Protein AF-A0A965C4M4-F1 (afdb_monomer_lite)

Foldseek 3Di:
DPPPDPVVVVVVVVVCCVVQNVVRVVVVVVVVVVVVVVVVVVVVVVVVVVVVVCVVPVVVVVVVVVVVVVVVVVVVCVVPPVVVVVCVVPVPVVVVVVVVPPVPPPPPDDDD

Sequence (112 aa):
MFDLAWSEIAVIAVVAVVVIGPKDLPEAIRGVAKGVQKLRRMAGDFQQQADELVREAKLDDVRNSIHEMKSTINEIRSFDIKGEIQKAVDADGTLQQTMAEDPLRDTFMPPP

Structure (mmCIF, N/CA/C/O backbone):
data_AF-A0A965C4M4-F1
#
_entry.id   AF-A0A965C4M4-F1
#
loop_
_atom_site.group_PDB
_atom_site.id
_atom_site.type_symbol
_atom_site.label_atom_id
_atom_site.label_alt_id
_atom_site.label_comp_id
_atom_site.label_asym_id
_atom_site.label_entity_id
_atom_site.label_seq_id
_atom_site.pdbx_PDB_ins_code
_atom_site.Cartn_x
_atom_site.Cartn_y
_atom_site.Cartn_z
_atom_site.occupancy
_atom_site.B_iso_or_equiv
_atom_site.auth_seq_id
_atom_site.auth_comp_id
_atom_site.auth_asym_id
_atom_site.auth_atom_id
_atom_site.pdbx_PDB_model_num
ATOM 1 N N . MET A 1 1 ? -19.682 7.613 -13.618 1.00 58.06 1 MET A N 1
ATOM 2 C CA . MET A 1 1 ? -20.049 6.377 -12.898 1.00 58.06 1 MET A CA 1
ATOM 3 C C . MET A 1 1 ? -18.857 5.472 -13.126 1.00 58.06 1 MET A C 1
ATOM 5 O O . MET A 1 1 ? -18.634 5.116 -14.272 1.00 58.06 1 MET A O 1
ATOM 9 N N . PHE A 1 2 ? -17.976 5.327 -12.135 1.00 53.31 2 PHE A N 1
ATOM 10 C CA . PHE A 1 2 ? -16.735 4.562 -12.292 1.00 53.31 2 PHE A CA 1
ATOM 11 C C . PHE A 1 2 ? -17.099 3.080 -12.302 1.00 53.31 2 PHE A C 1
ATOM 13 O O . PHE A 1 2 ? -17.290 2.484 -11.246 1.00 53.31 2 PHE A O 1
ATOM 20 N N . ASP A 1 3 ? -17.280 2.536 -13.499 1.00 62.97 3 ASP A N 1
ATOM 21 C CA . ASP A 1 3 ? -17.502 1.116 -13.739 1.00 62.97 3 ASP A CA 1
ATOM 22 C C . ASP A 1 3 ? -16.140 0.414 -13.672 1.00 62.97 3 ASP A C 1
ATOM 24 O O . ASP A 1 3 ? -15.573 0.039 -14.693 1.00 62.97 3 ASP A O 1
ATOM 28 N N . LEU A 1 4 ? -15.577 0.345 -12.454 1.00 61.56 4 LEU A N 1
ATOM 29 C CA . LEU A 1 4 ? -14.306 -0.313 -12.130 1.00 61.56 4 LEU A CA 1
ATOM 30 C C . LEU A 1 4 ? -14.433 -1.818 -12.384 1.00 61.56 4 LEU A C 1
ATOM 32 O O . LEU A 1 4 ? -14.566 -2.630 -11.471 1.00 61.56 4 LEU A O 1
ATOM 36 N N . ALA A 1 5 ? -14.424 -2.178 -13.657 1.00 81.19 5 ALA A N 1
ATOM 37 C CA . ALA A 1 5 ? -14.421 -3.540 -14.126 1.00 81.19 5 ALA A CA 1
ATOM 38 C C . ALA A 1 5 ? -12.995 -4.096 -14.060 1.00 81.19 5 ALA A C 1
ATOM 40 O O . ALA A 1 5 ? -12.002 -3.380 -14.223 1.00 81.19 5 ALA A O 1
ATOM 41 N N . TRP A 1 6 ? -12.890 -5.415 -13.906 1.00 84.69 6 TRP A N 1
ATOM 42 C CA . TRP A 1 6 ? -11.632 -6.158 -14.014 1.00 84.69 6 TRP A CA 1
ATOM 43 C C . TRP A 1 6 ? -10.817 -5.797 -15.272 1.00 84.69 6 TRP A C 1
ATOM 45 O O . TRP A 1 6 ? -9.587 -5.845 -15.255 1.00 84.69 6 TRP A O 1
ATOM 55 N N . SER A 1 7 ? -11.487 -5.366 -16.346 1.00 86.00 7 SER A N 1
ATOM 56 C CA . SER A 1 7 ? -10.864 -4.864 -17.573 1.00 86.00 7 SER A CA 1
ATOM 57 C C . SER A 1 7 ? -10.086 -3.557 -17.380 1.00 86.00 7 SER A C 1
ATOM 59 O O . SER A 1 7 ? -8.980 -3.441 -17.901 1.00 86.00 7 SER A O 1
ATOM 61 N N . GLU A 1 8 ? -10.599 -2.584 -16.625 1.00 84.69 8 GLU A N 1
ATOM 62 C CA . GLU A 1 8 ? -9.902 -1.313 -16.378 1.00 84.69 8 GLU A CA 1
ATOM 63 C C . GLU A 1 8 ? -8.650 -1.529 -15.521 1.00 84.69 8 GLU A C 1
ATOM 65 O O . GLU A 1 8 ? -7.582 -0.992 -15.825 1.00 84.69 8 GLU A O 1
ATOM 70 N N . ILE A 1 9 ? -8.748 -2.391 -14.501 1.00 89.88 9 ILE A N 1
ATOM 71 C CA . ILE A 1 9 ? -7.597 -2.802 -13.686 1.00 89.88 9 ILE A CA 1
ATOM 72 C C . ILE A 1 9 ? -6.539 -3.483 -14.564 1.00 89.88 9 ILE A C 1
ATOM 74 O O . ILE A 1 9 ? -5.352 -3.173 -14.438 1.00 89.88 9 ILE A O 1
ATOM 78 N N . ALA A 1 10 ? -6.946 -4.357 -15.490 1.00 91.44 10 ALA A N 1
ATOM 79 C CA . ALA A 1 10 ? -6.027 -4.999 -16.427 1.00 91.44 10 ALA A CA 1
ATOM 80 C C . ALA A 1 10 ? -5.323 -3.979 -17.341 1.00 91.44 10 ALA A C 1
ATOM 82 O O . ALA A 1 10 ? -4.110 -4.067 -17.534 1.00 91.44 10 ALA A O 1
ATOM 83 N N . VAL A 1 11 ? -6.042 -2.974 -17.853 1.00 93.69 11 VAL A N 1
ATOM 84 C CA . VAL A 1 11 ? -5.453 -1.903 -18.676 1.00 93.69 11 VAL A CA 1
ATOM 85 C C . VAL A 1 11 ? -4.425 -1.099 -17.876 1.00 93.69 11 VAL A C 1
ATOM 87 O O . VAL A 1 11 ? -3.308 -0.887 -18.350 1.00 93.69 11 VAL A O 1
ATOM 90 N N . ILE A 1 12 ? -4.755 -0.701 -16.644 1.00 92.44 12 ILE A N 1
ATOM 91 C CA . ILE A 1 12 ? -3.830 0.031 -15.766 1.00 92.44 12 ILE A CA 1
ATOM 92 C C . ILE A 1 12 ? -2.594 -0.821 -15.448 1.00 92.44 12 ILE A C 1
ATOM 94 O O . ILE A 1 12 ? -1.475 -0.310 -15.491 1.00 92.44 12 ILE A O 1
ATOM 98 N N . ALA A 1 13 ? -2.767 -2.118 -15.178 1.00 92.25 13 ALA A N 1
ATOM 99 C CA . ALA A 1 13 ? -1.661 -3.036 -14.919 1.00 92.25 13 ALA A CA 1
ATOM 100 C C . ALA A 1 13 ? -0.713 -3.146 -16.124 1.00 92.25 13 ALA A C 1
ATOM 102 O O . ALA A 1 13 ? 0.504 -3.079 -15.953 1.00 92.25 13 ALA A O 1
ATOM 103 N N . VAL A 1 14 ? -1.249 -3.246 -17.345 1.00 95.25 14 VAL A N 1
ATOM 104 C CA . VAL A 1 14 ? -0.440 -3.266 -18.574 1.00 95.25 14 VAL A CA 1
ATOM 105 C C . VAL A 1 14 ? 0.341 -1.963 -18.736 1.00 95.25 14 VAL A C 1
ATOM 107 O O . VAL A 1 14 ? 1.550 -2.001 -18.963 1.00 95.25 14 VAL A O 1
ATOM 110 N N . VAL A 1 15 ? -0.310 -0.808 -18.566 1.00 95.38 15 VAL A N 1
ATOM 111 C CA . VAL A 1 15 ? 0.361 0.501 -18.653 1.00 95.38 15 VAL A CA 1
ATOM 112 C C . VAL A 1 15 ? 1.469 0.618 -17.604 1.00 95.38 15 VAL A C 1
ATOM 114 O O . VAL A 1 15 ? 2.580 1.034 -17.928 1.00 95.38 15 VAL A O 1
ATOM 117 N N . ALA A 1 16 ? 1.210 0.194 -16.366 1.00 93.88 16 ALA A N 1
ATOM 118 C CA . ALA A 1 16 ? 2.202 0.200 -15.296 1.00 93.88 16 ALA A CA 1
ATOM 119 C C . ALA A 1 16 ? 3.420 -0.678 -15.632 1.00 93.88 16 ALA A C 1
ATOM 121 O O . ALA A 1 16 ? 4.552 -0.244 -15.429 1.00 93.88 16 ALA A O 1
ATOM 122 N N . VAL A 1 17 ? 3.209 -1.876 -16.192 1.00 95.06 17 VAL A N 1
ATOM 123 C CA . VAL A 1 17 ? 4.295 -2.763 -16.641 1.00 95.06 17 VAL A CA 1
ATOM 124 C C . VAL A 1 17 ? 5.126 -2.119 -17.749 1.00 95.06 17 VAL A C 1
ATOM 126 O O . VAL A 1 17 ? 6.345 -2.256 -17.734 1.00 95.06 17 VAL A O 1
ATOM 129 N N . VAL A 1 18 ? 4.503 -1.422 -18.701 1.00 95.94 18 VAL A N 1
ATOM 130 C CA . VAL A 1 18 ? 5.225 -0.775 -19.811 1.00 95.94 18 VAL A CA 1
ATOM 131 C C . VAL A 1 18 ? 6.060 0.409 -19.323 1.00 95.94 18 VAL A C 1
ATOM 133 O O . VAL A 1 18 ? 7.196 0.571 -19.756 1.00 95.94 18 VAL A O 1
ATOM 136 N N . VAL A 1 19 ? 5.515 1.226 -18.420 1.00 95.56 19 VAL A N 1
ATOM 137 C CA . VAL A 1 19 ? 6.185 2.437 -17.918 1.00 95.56 19 VAL A CA 1
ATOM 138 C C . VAL A 1 19 ? 7.298 2.105 -16.928 1.00 95.56 19 VAL A C 1
ATOM 140 O O . VAL A 1 19 ? 8.385 2.668 -17.012 1.00 95.56 19 VAL A O 1
ATOM 143 N N . ILE A 1 20 ? 7.021 1.217 -15.972 1.00 93.50 20 ILE A N 1
ATOM 144 C CA . ILE A 1 20 ? 7.952 0.876 -14.889 1.00 93.50 20 ILE A CA 1
ATOM 145 C C . ILE A 1 20 ? 8.892 -0.251 -15.324 1.00 93.50 20 ILE A C 1
ATOM 147 O O . ILE A 1 20 ? 10.036 -0.294 -14.896 1.00 93.50 20 ILE A O 1
ATOM 151 N N . GLY A 1 21 ? 8.429 -1.149 -16.190 1.00 94.88 21 GLY A N 1
ATOM 152 C CA . GLY A 1 21 ? 9.126 -2.372 -16.563 1.00 94.88 21 GLY A CA 1
ATOM 153 C C . GLY A 1 21 ? 8.645 -3.577 -15.738 1.00 94.88 21 GLY A C 1
ATOM 154 O O . GLY A 1 21 ? 8.427 -3.471 -14.528 1.00 94.88 21 GLY A O 1
ATOM 155 N N . PRO A 1 22 ? 8.517 -4.774 -16.347 1.00 92.19 22 PRO A N 1
ATOM 156 C CA . PRO A 1 22 ? 7.989 -5.967 -15.673 1.00 92.19 22 PRO A CA 1
ATOM 157 C C . PRO A 1 22 ? 8.869 -6.467 -14.519 1.00 92.19 22 PRO A C 1
ATOM 159 O O . PRO A 1 22 ? 8.377 -7.131 -13.611 1.00 92.19 22 PRO A O 1
ATOM 162 N N . LYS A 1 23 ? 10.171 -6.164 -14.549 1.00 93.31 23 LYS A N 1
ATOM 163 C CA . LYS A 1 23 ? 11.127 -6.560 -13.504 1.00 93.31 23 LYS A CA 1
ATOM 164 C C . LYS A 1 23 ? 11.151 -5.588 -12.325 1.00 93.31 23 LYS A C 1
ATOM 166 O O . LYS A 1 23 ? 11.399 -6.023 -11.205 1.00 93.31 23 LYS A O 1
ATOM 171 N N . ASP A 1 24 ? 10.834 -4.320 -12.568 1.00 94.12 24 ASP A N 1
ATOM 172 C CA . ASP A 1 24 ? 10.909 -3.260 -11.561 1.00 94.12 24 ASP A CA 1
ATOM 173 C C . ASP A 1 24 ? 9.565 -3.033 -10.859 1.00 94.12 24 ASP A C 1
ATOM 175 O O . ASP A 1 24 ? 9.531 -2.646 -9.693 1.00 94.12 24 ASP A O 1
ATOM 179 N N . LEU A 1 25 ? 8.448 -3.374 -11.509 1.00 94.00 25 LEU A N 1
ATOM 180 C CA . LEU A 1 25 ? 7.113 -3.367 -10.908 1.00 94.00 25 LEU A CA 1
ATOM 181 C C . LEU A 1 25 ? 7.017 -4.156 -9.583 1.00 94.00 25 LEU A C 1
ATOM 183 O O . LEU A 1 25 ? 6.504 -3.596 -8.610 1.00 94.00 25 LEU A O 1
ATOM 187 N N . PRO A 1 26 ? 7.514 -5.407 -9.460 1.00 90.88 26 PRO A N 1
ATOM 188 C CA . PRO A 1 26 ? 7.470 -6.123 -8.184 1.00 90.88 26 PRO A CA 1
ATOM 189 C C . PRO A 1 26 ? 8.299 -5.438 -7.092 1.00 90.88 26 PRO A C 1
ATOM 191 O O . PRO A 1 26 ? 7.905 -5.456 -5.924 1.00 90.88 26 PRO A O 1
ATOM 194 N N . GLU A 1 27 ? 9.414 -4.799 -7.444 1.00 94.81 27 GLU A N 1
ATOM 195 C CA . GLU A 1 27 ? 10.229 -4.066 -6.476 1.00 94.81 27 GLU A CA 1
ATOM 196 C C . GLU A 1 27 ? 9.566 -2.742 -6.063 1.00 94.81 27 GLU A C 1
ATOM 198 O O . GLU A 1 27 ? 9.538 -2.410 -4.876 1.00 94.81 27 GLU A O 1
ATOM 203 N N . ALA A 1 28 ? 8.914 -2.042 -6.996 1.00 94.06 28 ALA A N 1
ATOM 204 C CA . ALA A 1 28 ? 8.116 -0.850 -6.718 1.00 94.06 28 ALA A CA 1
ATOM 205 C C . ALA A 1 28 ? 6.940 -1.155 -5.774 1.00 94.06 28 ALA A C 1
ATOM 207 O O . ALA A 1 28 ? 6.751 -0.453 -4.776 1.00 94.06 28 ALA A O 1
ATOM 208 N N . ILE A 1 29 ? 6.201 -2.247 -6.018 1.00 95.12 29 ILE A N 1
ATOM 209 C CA . ILE A 1 29 ? 5.130 -2.711 -5.121 1.00 95.12 29 ILE A CA 1
ATOM 210 C C . ILE A 1 29 ? 5.688 -2.993 -3.726 1.00 95.12 29 ILE A C 1
ATOM 212 O O . ILE A 1 29 ? 5.097 -2.566 -2.736 1.00 95.12 29 ILE A O 1
ATOM 216 N N . ARG A 1 30 ? 6.839 -3.671 -3.617 1.00 95.75 30 ARG A N 1
ATOM 217 C CA . ARG A 1 30 ? 7.491 -3.922 -2.320 1.00 95.75 30 ARG A CA 1
ATOM 218 C C . ARG A 1 30 ? 7.885 -2.625 -1.618 1.00 95.75 30 ARG A C 1
ATOM 220 O O . ARG A 1 30 ? 7.737 -2.541 -0.401 1.00 95.75 30 ARG A O 1
ATOM 227 N N . GLY A 1 31 ? 8.370 -1.628 -2.354 1.00 95.94 31 GLY A N 1
ATOM 228 C CA . GLY A 1 31 ? 8.701 -0.306 -1.821 1.00 95.94 31 GLY A CA 1
ATOM 229 C C . GLY A 1 31 ? 7.483 0.384 -1.207 1.00 95.94 31 GLY A C 1
ATOM 230 O O . GLY A 1 31 ? 7.507 0.764 -0.033 1.00 95.94 31 GLY A O 1
ATOM 231 N N . VAL A 1 32 ? 6.387 0.455 -1.964 1.00 96.12 32 VAL A N 1
ATOM 232 C CA . VAL A 1 32 ? 5.112 1.012 -1.489 1.00 96.12 32 VAL A CA 1
ATOM 233 C C . VAL A 1 32 ? 4.578 0.211 -0.302 1.00 96.12 32 VAL A C 1
ATOM 235 O O . VAL A 1 32 ? 4.234 0.790 0.728 1.00 96.12 32 VAL A O 1
ATOM 238 N N . ALA A 1 33 ? 4.576 -1.120 -0.392 1.00 95.06 33 ALA A N 1
ATOM 239 C CA . ALA A 1 33 ? 4.091 -2.000 0.666 1.00 95.06 33 ALA A CA 1
ATOM 240 C C . ALA A 1 33 ? 4.869 -1.814 1.977 1.00 95.06 33 ALA A C 1
ATOM 242 O O . ALA A 1 33 ? 4.258 -1.740 3.041 1.00 95.06 33 ALA A O 1
ATOM 243 N N . LYS A 1 34 ? 6.199 -1.668 1.922 1.00 96.69 34 LYS A N 1
ATOM 244 C CA . LYS A 1 34 ? 7.030 -1.356 3.099 1.00 96.69 34 LYS A CA 1
ATOM 245 C C . LYS A 1 34 ? 6.677 0.009 3.697 1.00 96.69 34 LYS A C 1
ATOM 247 O O . LYS A 1 34 ? 6.601 0.132 4.921 1.00 96.69 34 LYS A O 1
ATOM 252 N N . GLY A 1 35 ? 6.427 1.018 2.859 1.00 96.62 35 GLY A N 1
ATOM 253 C CA . GLY A 1 35 ? 5.974 2.342 3.297 1.00 96.62 35 GLY A CA 1
ATOM 254 C C . GLY A 1 35 ? 4.629 2.282 4.024 1.00 96.62 35 GLY A C 1
ATOM 255 O O . GLY A 1 35 ? 4.509 2.753 5.156 1.00 96.62 35 GLY A O 1
ATOM 256 N N . VAL A 1 36 ? 3.650 1.604 3.424 1.00 96.38 36 VAL A N 1
ATOM 257 C CA . VAL A 1 36 ? 2.329 1.367 4.026 1.00 96.38 36 VAL A CA 1
ATOM 258 C C . VAL A 1 36 ? 2.445 0.549 5.311 1.00 96.38 36 VAL A C 1
ATOM 260 O O .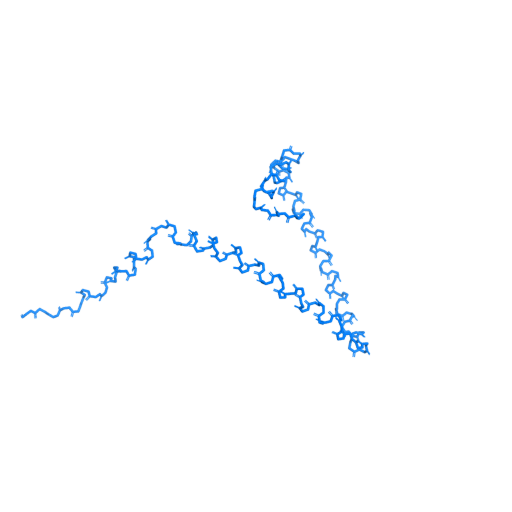 VAL A 1 36 ? 1.786 0.860 6.297 1.00 96.38 36 VAL A O 1
ATOM 263 N N . GLN A 1 37 ? 3.306 -0.469 5.353 1.00 95.06 37 GLN A N 1
ATOM 264 C CA . GLN A 1 37 ? 3.528 -1.279 6.550 1.00 95.06 37 GLN A CA 1
ATOM 265 C C . GLN A 1 37 ? 4.095 -0.445 7.701 1.00 95.06 37 GLN A C 1
ATOM 267 O O . GLN A 1 37 ? 3.673 -0.610 8.846 1.00 95.06 37 GLN A O 1
ATOM 272 N N . LYS A 1 38 ? 5.035 0.459 7.409 1.00 95.56 38 LYS A N 1
ATOM 273 C CA . LYS A 1 38 ? 5.586 1.382 8.402 1.00 95.56 38 LYS A CA 1
ATOM 274 C C . LYS A 1 38 ? 4.511 2.336 8.916 1.00 95.56 38 LYS A C 1
ATOM 276 O O . LYS A 1 38 ? 4.363 2.469 10.126 1.00 95.56 38 LYS A O 1
ATOM 281 N N . LEU A 1 39 ? 3.713 2.912 8.018 1.00 95.38 39 LEU A N 1
ATOM 282 C CA . LEU A 1 39 ? 2.596 3.780 8.386 1.00 95.38 39 LEU A CA 1
ATOM 283 C C . LEU A 1 39 ? 1.544 3.035 9.221 1.00 95.38 39 LEU A C 1
ATOM 285 O O . LEU A 1 39 ? 1.083 3.560 10.224 1.00 95.38 39 LEU A O 1
ATOM 289 N N . ARG A 1 40 ? 1.218 1.786 8.871 1.00 93.31 40 ARG A N 1
ATOM 290 C CA . ARG A 1 40 ? 0.292 0.940 9.635 1.00 93.31 40 ARG A CA 1
ATOM 291 C C . ARG A 1 40 ? 0.811 0.627 11.037 1.00 93.31 40 ARG A C 1
ATOM 293 O O . ARG A 1 40 ? 0.017 0.610 11.969 1.00 93.31 40 ARG A O 1
ATOM 300 N N . ARG A 1 41 ? 2.114 0.370 11.190 1.00 93.38 41 ARG A N 1
ATOM 301 C CA . ARG A 1 41 ? 2.738 0.182 12.512 1.00 93.38 41 ARG A CA 1
ATOM 302 C C . ARG A 1 41 ? 2.608 1.444 13.356 1.00 93.38 41 ARG A C 1
ATOM 304 O O . ARG A 1 41 ? 2.065 1.368 14.445 1.00 93.38 41 ARG A O 1
ATOM 311 N N . MET A 1 42 ? 2.982 2.593 12.791 1.00 92.81 42 MET A N 1
ATOM 312 C CA . MET A 1 42 ? 2.837 3.887 13.462 1.00 92.81 42 MET A CA 1
ATOM 313 C C . MET A 1 42 ? 1.376 4.159 13.840 1.00 92.81 42 MET A C 1
ATOM 315 O O . MET A 1 42 ? 1.098 4.537 14.968 1.00 92.81 42 MET A O 1
ATOM 319 N N . ALA A 1 43 ? 0.427 3.911 12.932 1.00 89.69 43 ALA A N 1
ATOM 320 C CA . ALA A 1 43 ? -1.004 4.045 13.200 1.00 89.69 43 ALA A CA 1
ATOM 321 C C . ALA A 1 43 ? -1.494 3.108 14.317 1.00 89.69 43 ALA A C 1
ATOM 323 O O . ALA A 1 43 ? -2.379 3.494 15.069 1.00 89.69 43 ALA A O 1
ATOM 324 N N . GLY A 1 44 ? -0.916 1.910 14.453 1.00 89.75 44 GLY A N 1
ATOM 325 C CA . GLY A 1 44 ? -1.188 1.008 15.575 1.00 89.75 44 GLY A CA 1
ATOM 326 C C . GLY A 1 44 ? -0.745 1.598 16.914 1.00 89.75 44 GLY A C 1
ATOM 327 O O . GLY A 1 44 ? -1.511 1.566 17.874 1.00 89.75 44 GLY A O 1
ATOM 328 N N . ASP A 1 45 ? 0.435 2.216 16.952 1.00 88.31 45 ASP A N 1
ATOM 329 C CA . ASP A 1 45 ? 0.948 2.899 18.146 1.00 88.31 45 ASP A CA 1
ATOM 330 C C . ASP A 1 45 ? 0.105 4.147 18.485 1.00 88.31 45 ASP A C 1
ATOM 332 O O . ASP A 1 45 ? -0.154 4.432 19.655 1.00 88.31 45 ASP A O 1
ATOM 336 N N . PHE A 1 46 ? -0.375 4.877 17.467 1.00 85.75 46 PHE A N 1
ATOM 337 C CA . PHE A 1 46 ? -1.331 5.978 17.641 1.00 85.75 46 PHE A CA 1
ATOM 338 C C . PHE A 1 46 ? -2.695 5.489 18.107 1.00 85.75 46 PHE A C 1
ATOM 340 O O . PHE A 1 46 ? -3.319 6.171 18.903 1.00 85.75 46 PHE A O 1
ATOM 347 N N . GLN A 1 47 ? -3.165 4.334 17.638 1.00 83.06 47 GLN A N 1
ATOM 348 C CA . GLN A 1 47 ? -4.436 3.770 18.073 1.00 83.06 47 GLN A CA 1
ATOM 349 C C . GLN A 1 47 ? -4.380 3.342 19.539 1.00 83.06 47 GLN A C 1
ATOM 351 O O . GLN A 1 47 ? -5.337 3.582 20.257 1.00 83.06 47 GLN A O 1
ATOM 356 N N . GLN A 1 48 ? -3.253 2.799 20.009 1.00 82.75 48 GLN A N 1
ATOM 357 C CA . GLN A 1 48 ? -3.058 2.503 21.433 1.00 82.75 48 GLN A CA 1
ATOM 358 C C . GLN A 1 48 ? -3.120 3.769 22.299 1.00 82.75 48 GLN A C 1
ATOM 360 O O . GLN A 1 48 ? -3.772 3.767 23.337 1.00 82.75 48 GLN A O 1
ATOM 365 N N . GLN A 1 49 ? -2.490 4.860 21.852 1.00 78.94 49 GLN A N 1
ATOM 366 C CA . GLN A 1 49 ? -2.538 6.156 22.544 1.00 78.94 49 GLN A CA 1
ATOM 367 C C . GLN A 1 49 ? -3.912 6.832 22.422 1.00 78.94 49 GLN A C 1
ATOM 369 O O . GLN A 1 49 ? -4.396 7.465 23.356 1.00 78.94 49 GLN A O 1
ATOM 374 N N . ALA A 1 50 ? -4.559 6.698 21.267 1.00 76.06 50 ALA A N 1
ATOM 375 C CA . ALA A 1 50 ? -5.874 7.254 21.011 1.00 76.06 50 ALA A CA 1
ATOM 376 C C . ALA A 1 50 ? -6.958 6.492 21.768 1.00 76.06 50 ALA A C 1
ATOM 378 O O . ALA A 1 50 ? -7.866 7.145 22.247 1.00 76.06 50 ALA A O 1
ATOM 379 N N . ASP A 1 51 ? -6.875 5.169 21.935 1.00 74.56 51 ASP A N 1
ATOM 380 C CA . ASP A 1 51 ? -7.847 4.372 22.700 1.00 74.56 51 ASP A CA 1
ATOM 381 C C . ASP A 1 51 ? -7.977 4.869 24.152 1.00 74.56 51 ASP A C 1
ATOM 383 O O . ASP A 1 51 ? -9.071 4.845 24.716 1.00 74.56 51 ASP A O 1
ATOM 387 N N . GLU A 1 52 ? -6.896 5.390 24.739 1.00 73.69 52 GLU A N 1
ATOM 388 C CA . GLU A 1 52 ? -6.907 6.005 26.072 1.00 73.69 52 GLU A CA 1
ATOM 389 C C . GLU A 1 52 ? -7.679 7.340 26.081 1.00 73.69 52 GLU A C 1
ATOM 391 O O . GLU A 1 52 ? -8.479 7.591 26.980 1.00 73.69 52 GLU A O 1
ATOM 396 N N . LEU A 1 53 ? -7.551 8.140 25.016 1.00 68.81 53 LEU A N 1
ATOM 397 C CA . LEU A 1 53 ? -8.270 9.409 24.819 1.00 68.81 53 LEU A CA 1
ATOM 398 C C . LEU A 1 53 ? -9.730 9.214 24.358 1.00 68.81 53 LEU A C 1
ATOM 400 O O . LEU A 1 53 ? -10.623 9.967 24.740 1.00 68.81 53 LEU A O 1
ATOM 404 N N . VAL A 1 54 ? -9.986 8.192 23.541 1.00 68.81 54 VAL A N 1
ATOM 405 C CA . VAL A 1 54 ? -11.289 7.778 22.990 1.00 68.81 54 VAL A CA 1
ATOM 406 C C . VAL A 1 54 ? -12.179 7.201 24.083 1.00 68.81 54 VAL A C 1
ATOM 408 O O . VAL A 1 54 ? -13.398 7.314 24.026 1.00 68.81 54 VAL A O 1
ATOM 411 N N . ARG A 1 55 ? -11.590 6.576 25.102 1.00 68.88 55 ARG A N 1
ATOM 412 C CA . ARG A 1 55 ? -12.345 6.104 26.262 1.00 68.88 55 ARG A CA 1
ATOM 413 C C . ARG A 1 55 ? -12.875 7.258 27.121 1.00 68.88 55 ARG A C 1
ATOM 415 O O . ARG A 1 55 ? -13.875 7.076 27.811 1.00 68.88 55 ARG A O 1
ATOM 422 N N . GLU A 1 56 ? -12.241 8.427 27.043 1.00 65.00 56 GLU A N 1
ATOM 423 C CA . GLU A 1 56 ? -12.625 9.650 27.757 1.00 65.00 56 GLU A CA 1
ATOM 424 C C . GLU A 1 56 ? -13.520 10.576 26.905 1.00 65.00 56 GLU A C 1
ATOM 426 O O . GLU A 1 56 ? -14.449 11.202 27.418 1.00 65.00 56 GLU A O 1
ATOM 431 N N . ALA A 1 57 ? -13.319 10.611 25.584 1.00 61.59 57 ALA A N 1
ATOM 432 C CA . ALA A 1 57 ? -14.154 11.346 24.636 1.00 61.59 57 ALA A CA 1
ATOM 433 C C . ALA A 1 57 ? -15.188 10.420 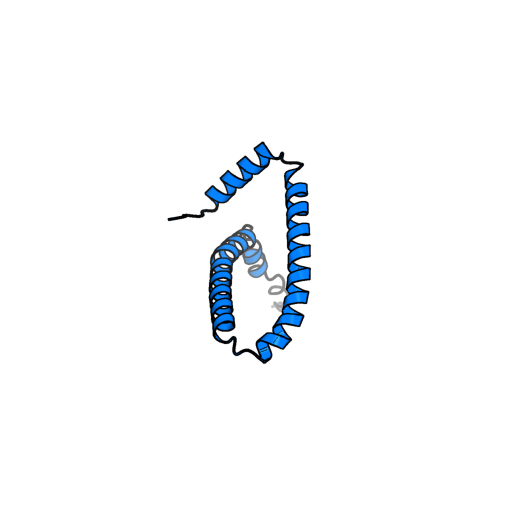23.969 1.00 61.59 57 ALA A C 1
ATOM 435 O O . ALA A 1 57 ? -14.822 9.510 23.241 1.00 61.59 57 ALA A O 1
ATOM 436 N N . LYS A 1 58 ? -16.492 10.668 24.160 1.00 58.28 58 LYS A N 1
ATOM 437 C CA . LYS A 1 58 ? -17.614 9.923 23.539 1.00 58.28 58 LYS A CA 1
ATOM 438 C C . LYS A 1 58 ? -17.535 9.868 21.997 1.00 58.28 58 LYS A C 1
ATOM 440 O O . LYS A 1 58 ? -18.192 10.648 21.316 1.00 58.28 58 LYS A O 1
ATOM 445 N N . LEU A 1 59 ? -16.768 8.940 21.431 1.00 70.31 59 LEU A N 1
ATOM 446 C CA . LEU A 1 59 ? -16.576 8.782 19.981 1.00 70.31 59 LEU A CA 1
ATOM 447 C C . LEU A 1 59 ? -17.474 7.685 19.377 1.00 70.31 59 LEU A C 1
ATOM 449 O O . LEU A 1 59 ? -17.046 6.930 18.500 1.00 70.31 59 LEU A O 1
ATOM 453 N N . ASP A 1 60 ? -18.732 7.604 19.817 1.00 73.94 60 ASP A N 1
ATOM 454 C CA . ASP A 1 60 ? -19.710 6.652 19.267 1.00 73.94 60 ASP A CA 1
ATOM 455 C C . ASP A 1 60 ? -19.954 6.883 17.760 1.00 73.94 60 ASP A C 1
ATOM 457 O O . ASP A 1 60 ? -20.069 5.923 16.995 1.00 73.94 60 ASP A O 1
ATOM 461 N N . ASP A 1 61 ? -19.908 8.136 17.294 1.00 73.88 61 ASP A N 1
ATOM 462 C CA . ASP A 1 61 ? -20.104 8.485 15.877 1.00 73.88 61 ASP A CA 1
ATOM 463 C C . ASP A 1 61 ? -18.977 7.968 14.963 1.00 73.88 61 ASP A C 1
ATOM 465 O O . ASP A 1 61 ? -19.220 7.479 13.853 1.00 73.88 61 ASP A O 1
ATOM 469 N N . VAL A 1 62 ? -17.728 8.003 15.439 1.00 76.19 62 VAL A N 1
ATOM 470 C CA . VAL A 1 62 ? -16.572 7.470 14.697 1.00 76.19 62 VAL A CA 1
ATOM 471 C C . VAL A 1 62 ? -16.643 5.947 14.629 1.00 76.19 62 VAL A C 1
ATOM 473 O O . VAL A 1 62 ? -16.357 5.349 13.588 1.00 76.19 62 VAL A O 1
ATOM 476 N N . ARG A 1 63 ? -17.075 5.302 15.717 1.00 78.31 63 ARG A N 1
ATOM 477 C CA . ARG A 1 63 ? -17.242 3.848 15.769 1.00 78.31 63 ARG A CA 1
ATOM 478 C C . ARG A 1 63 ? -18.308 3.365 14.787 1.00 78.31 63 ARG A C 1
ATOM 480 O O . ARG A 1 63 ? -18.062 2.383 14.085 1.00 78.31 63 ARG A O 1
ATOM 487 N N . ASN A 1 64 ? -19.437 4.066 14.703 1.00 83.38 64 ASN A N 1
ATOM 488 C CA . ASN A 1 64 ? -20.504 3.765 13.747 1.00 83.38 64 ASN A CA 1
ATOM 489 C C . ASN A 1 64 ? -20.017 3.919 12.296 1.00 83.38 64 ASN A C 1
ATOM 491 O O . ASN A 1 64 ? -20.185 2.997 11.499 1.00 83.38 64 ASN A O 1
ATOM 495 N N . SER A 1 65 ? -19.298 5.005 11.989 1.00 82.12 65 SER A N 1
ATOM 496 C CA . SER A 1 65 ? -18.742 5.259 10.647 1.00 82.12 65 SER A CA 1
ATOM 497 C C . SER A 1 65 ? -17.738 4.182 10.203 1.00 82.12 65 SER A C 1
ATOM 499 O O . SER A 1 65 ? -17.733 3.735 9.055 1.00 82.12 65 SER A O 1
ATOM 501 N N . ILE A 1 66 ? -16.885 3.710 11.122 1.00 85.19 66 ILE A N 1
ATOM 502 C CA . ILE A 1 66 ? -15.944 2.613 10.845 1.00 85.19 66 ILE A CA 1
ATOM 503 C C . ILE A 1 66 ? -16.689 1.288 10.641 1.00 85.19 66 ILE A C 1
ATOM 505 O O . ILE A 1 66 ? -16.265 0.465 9.826 1.00 85.19 66 ILE A O 1
ATOM 509 N N . HIS A 1 67 ? -17.772 1.056 11.386 1.00 87.75 67 HIS A N 1
ATOM 510 C CA . HIS A 1 67 ? -18.564 -0.165 11.269 1.00 87.75 67 HIS A CA 1
ATOM 511 C C . HIS A 1 67 ? -19.251 -0.265 9.902 1.00 87.75 67 HIS A C 1
ATOM 513 O O . HIS A 1 67 ? -19.138 -1.303 9.251 1.00 87.75 67 HIS A O 1
ATOM 519 N N . GLU A 1 68 ? -19.856 0.826 9.433 1.00 90.19 68 GLU A N 1
ATOM 520 C CA . GLU A 1 68 ? -20.503 0.913 8.119 1.00 90.19 68 GLU A CA 1
ATOM 521 C C . GLU A 1 68 ? -19.503 0.704 6.968 1.00 90.19 68 GLU A C 1
ATOM 523 O O . GLU A 1 68 ? -19.734 -0.083 6.048 1.00 90.19 68 GLU A O 1
ATOM 528 N N . MET A 1 69 ? -18.313 1.304 7.060 1.00 87.00 69 MET A N 1
ATOM 529 C CA . MET A 1 69 ? -17.248 1.065 6.082 1.00 87.00 69 MET A CA 1
ATOM 530 C C . MET A 1 69 ? -16.775 -0.398 6.081 1.00 87.00 69 MET A C 1
ATOM 532 O O . MET A 1 69 ? -16.509 -0.969 5.021 1.00 87.00 69 MET A O 1
ATOM 536 N N . LYS A 1 70 ? -16.686 -1.041 7.254 1.00 89.12 70 LYS A N 1
ATOM 537 C CA . LYS A 1 70 ? -16.335 -2.466 7.339 1.00 89.12 70 LYS A CA 1
ATOM 538 C C . LYS A 1 70 ? -17.386 -3.363 6.688 1.00 89.12 70 LYS A C 1
ATOM 540 O O . LYS A 1 70 ? -16.989 -4.323 6.027 1.00 89.12 70 LYS A O 1
ATOM 545 N N . SER A 1 71 ? -18.681 -3.079 6.853 1.00 89.56 71 SER A N 1
ATOM 546 C CA . SER A 1 71 ? -19.737 -3.862 6.199 1.00 89.56 71 SER A CA 1
ATOM 547 C C . SER A 1 71 ? -19.663 -3.750 4.679 1.00 89.56 71 SER A C 1
ATOM 549 O O . SER A 1 71 ? -19.643 -4.784 4.015 1.00 89.56 71 SER A O 1
ATOM 551 N N . THR A 1 72 ? -19.476 -2.543 4.139 1.00 88.19 72 THR A N 1
ATOM 552 C CA . THR A 1 72 ? -19.342 -2.321 2.689 1.00 88.19 72 THR A CA 1
ATOM 553 C C . THR A 1 72 ? -18.134 -3.059 2.105 1.00 88.19 72 THR A C 1
ATOM 555 O O . THR A 1 72 ? -18.225 -3.701 1.062 1.00 88.19 72 THR A O 1
ATOM 558 N N . ILE A 1 73 ? -16.989 -3.043 2.798 1.00 86.19 73 ILE A N 1
ATOM 559 C CA . ILE A 1 73 ? -15.786 -3.768 2.352 1.00 86.19 73 ILE A CA 1
ATOM 560 C C . ILE A 1 73 ? -16.001 -5.290 2.372 1.00 86.19 73 ILE A C 1
ATOM 562 O O . ILE A 1 73 ? -15.520 -5.994 1.480 1.00 86.19 73 ILE A O 1
ATOM 566 N N . ASN A 1 74 ? -16.686 -5.815 3.391 1.00 87.00 74 ASN A N 1
ATOM 567 C CA . ASN A 1 74 ? -16.995 -7.244 3.473 1.00 87.00 74 ASN A CA 1
ATOM 568 C C . ASN A 1 74 ? -17.946 -7.687 2.361 1.00 87.00 74 ASN A C 1
ATOM 570 O O . ASN A 1 74 ? -17.759 -8.763 1.794 1.00 87.00 74 ASN A O 1
ATOM 574 N N . GLU A 1 75 ? -18.926 -6.852 2.035 1.00 80.25 75 GLU A N 1
ATOM 575 C CA . GLU A 1 75 ? -19.862 -7.094 0.949 1.00 80.25 75 GLU A CA 1
ATOM 576 C C . GLU A 1 75 ? -19.120 -7.187 -0.393 1.00 80.25 75 GLU A C 1
ATOM 578 O O . GLU A 1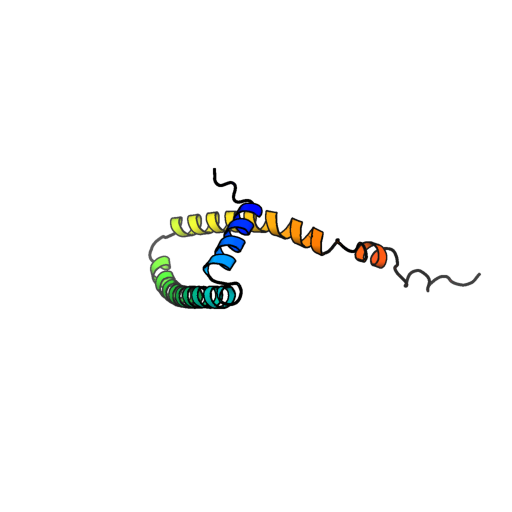 75 ? -19.189 -8.227 -1.049 1.00 80.25 75 GLU A O 1
ATOM 583 N N . ILE A 1 76 ?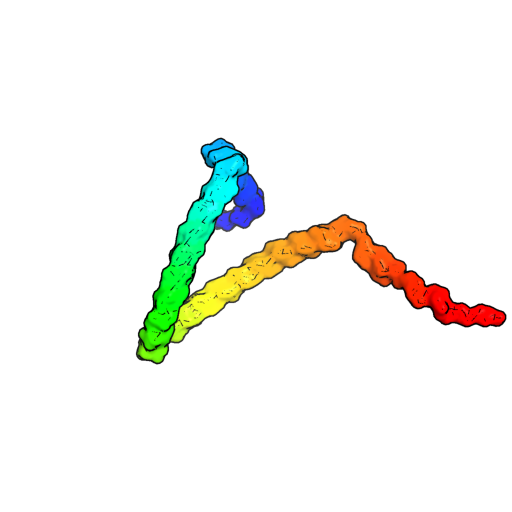 -18.271 -6.204 -0.720 1.00 79.25 76 ILE A N 1
ATOM 584 C CA . ILE A 1 76 ? -17.448 -6.198 -1.946 1.00 79.25 76 ILE A CA 1
ATOM 585 C C . ILE A 1 76 ? -16.565 -7.455 -2.056 1.00 79.25 76 ILE A C 1
ATOM 587 O O . ILE A 1 76 ? -16.519 -8.092 -3.107 1.00 79.25 76 ILE A O 1
ATOM 591 N N . ARG A 1 77 ? -15.902 -7.879 -0.967 1.00 76.62 77 ARG A N 1
ATOM 592 C CA . ARG A 1 77 ? -15.083 -9.112 -0.975 1.00 76.62 77 ARG A CA 1
ATOM 593 C C . ARG A 1 77 ? -15.896 -10.366 -1.268 1.00 76.62 77 ARG A C 1
ATOM 595 O O . ARG A 1 77 ? -15.377 -11.302 -1.871 1.00 76.62 77 ARG A O 1
ATOM 602 N N . SER A 1 78 ? -17.129 -10.421 -0.775 1.00 73.69 78 SER A N 1
ATOM 603 C CA . SER A 1 78 ? -17.972 -11.605 -0.911 1.00 73.69 78 SER A CA 1
ATOM 604 C C . SER A 1 78 ? -18.481 -11.807 -2.339 1.00 73.69 78 SER A C 1
ATOM 606 O O . SER A 1 78 ? -18.644 -12.957 -2.750 1.00 73.69 78 SER A O 1
ATOM 608 N N . PHE A 1 79 ? -18.657 -10.717 -3.093 1.00 69.06 79 PHE A N 1
ATOM 609 C CA . PHE A 1 79 ? -19.111 -10.745 -4.481 1.00 69.06 79 PHE A CA 1
ATOM 610 C C . PHE A 1 79 ? -18.017 -11.195 -5.459 1.00 69.06 79 PHE A C 1
ATOM 612 O O . PHE A 1 79 ? -18.293 -12.037 -6.309 1.00 69.06 79 PHE A O 1
ATOM 619 N N . ASP A 1 80 ? -16.778 -10.718 -5.309 1.00 66.69 80 ASP A N 1
ATOM 620 C CA . ASP A 1 80 ? -15.696 -11.044 -6.255 1.00 66.69 80 ASP A CA 1
ATOM 621 C C . ASP A 1 80 ? -15.051 -12.416 -5.985 1.00 66.69 80 ASP A C 1
ATOM 623 O O . ASP A 1 80 ? -14.840 -13.224 -6.887 1.00 66.69 80 ASP A O 1
ATOM 627 N N . ILE A 1 81 ? -14.772 -12.736 -4.717 1.00 64.19 81 ILE A N 1
ATOM 628 C CA . ILE A 1 81 ? -13.891 -13.868 -4.381 1.00 64.19 81 ILE A CA 1
ATOM 629 C C . ILE A 1 81 ? -14.620 -15.212 -4.472 1.00 64.19 81 ILE A C 1
ATOM 631 O O . ILE A 1 81 ? -14.035 -16.211 -4.890 1.00 64.19 81 ILE A O 1
ATOM 635 N N . LYS A 1 82 ? -15.902 -15.273 -4.088 1.00 68.44 82 LYS A N 1
ATOM 636 C CA . LYS A 1 82 ? -16.656 -16.538 -4.112 1.00 68.44 82 LYS A CA 1
ATOM 637 C C . LYS A 1 82 ? -16.864 -17.052 -5.535 1.00 68.44 82 LYS A C 1
ATOM 639 O O . LYS A 1 82 ? -16.730 -18.250 -5.759 1.00 68.44 82 LYS A O 1
ATOM 644 N N . GLY A 1 83 ? -17.148 -16.160 -6.484 1.00 68.00 83 GLY A N 1
ATOM 645 C CA . GLY A 1 83 ? -17.338 -16.529 -7.886 1.00 68.00 83 GLY A CA 1
ATOM 646 C C . GLY A 1 83 ? -16.053 -17.030 -8.551 1.00 68.00 83 GLY A C 1
ATOM 647 O O . GLY A 1 83 ? -16.103 -17.964 -9.350 1.00 68.00 83 GLY A O 1
ATOM 648 N N . GLU A 1 84 ? -14.904 -16.449 -8.200 1.00 64.88 84 GLU A N 1
ATOM 649 C CA . GLU A 1 84 ? -13.606 -16.809 -8.781 1.00 64.88 84 GLU A CA 1
ATOM 650 C C . GLU A 1 84 ? -13.010 -18.079 -8.149 1.00 64.88 84 GLU A C 1
ATOM 652 O O . GLU A 1 84 ? -12.526 -18.953 -8.867 1.00 64.88 84 GLU A O 1
ATOM 657 N N . ILE A 1 85 ? -13.139 -18.254 -6.826 1.00 65.38 85 ILE A N 1
ATOM 658 C CA . ILE A 1 85 ? -12.700 -19.479 -6.135 1.00 65.38 85 ILE A CA 1
ATOM 659 C C . ILE A 1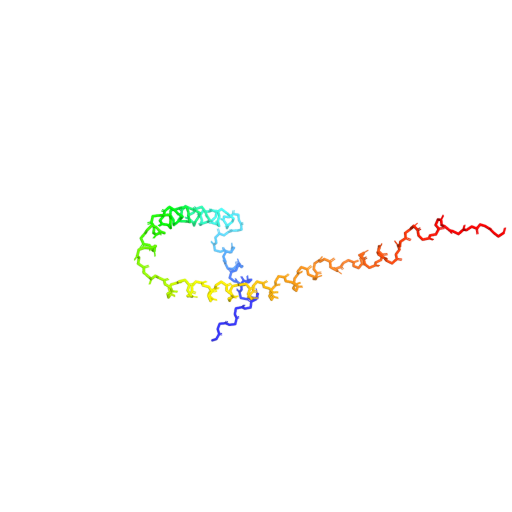 85 ? -13.562 -20.679 -6.525 1.00 65.38 85 ILE A C 1
ATOM 661 O O . ILE A 1 85 ? -13.016 -21.751 -6.753 1.00 65.38 85 ILE A O 1
ATOM 665 N N . GLN A 1 86 ? -14.880 -20.521 -6.662 1.00 66.00 86 GLN A N 1
ATOM 666 C CA . GLN A 1 86 ? -15.745 -21.616 -7.107 1.00 66.00 86 GLN A CA 1
ATOM 667 C C . GLN A 1 86 ? -15.394 -22.062 -8.533 1.00 66.00 86 GLN A C 1
ATOM 669 O O . GLN A 1 86 ? -15.285 -23.253 -8.801 1.00 66.00 86 GLN A O 1
ATOM 674 N N . LYS A 1 87 ? -15.110 -21.112 -9.433 1.00 64.50 87 LYS A N 1
ATOM 675 C CA . LYS A 1 87 ? -14.644 -21.426 -10.791 1.00 64.50 87 LYS A CA 1
ATOM 676 C C . LYS A 1 87 ? -13.272 -22.094 -10.817 1.00 64.50 87 LYS A C 1
ATOM 678 O O . LYS A 1 87 ? -13.061 -22.949 -11.663 1.00 64.50 87 LYS A O 1
ATOM 683 N N . ALA A 1 88 ? -12.354 -21.718 -9.927 1.00 65.12 88 ALA A N 1
ATOM 684 C CA . ALA A 1 88 ? -11.021 -22.317 -9.857 1.00 65.12 88 ALA A CA 1
ATOM 685 C C . ALA A 1 88 ? -11.007 -23.692 -9.161 1.00 65.12 88 ALA A C 1
ATOM 687 O O . ALA A 1 88 ? -10.183 -24.534 -9.502 1.00 65.12 88 ALA A O 1
ATOM 688 N N . VAL A 1 89 ? -11.907 -23.924 -8.200 1.00 64.31 89 VAL A N 1
ATOM 689 C CA . VAL A 1 89 ? -12.023 -25.185 -7.445 1.00 64.31 89 VAL A CA 1
ATOM 690 C C . VAL A 1 89 ? -12.802 -26.250 -8.225 1.00 64.31 89 VAL A C 1
ATOM 692 O O . VAL A 1 89 ? -12.426 -27.416 -8.175 1.00 64.31 89 VAL A O 1
ATOM 695 N N . ASP A 1 90 ? -13.829 -25.865 -8.990 1.00 63.38 90 ASP A N 1
ATOM 696 C CA . ASP A 1 90 ? -14.660 -26.798 -9.770 1.00 63.38 90 ASP A CA 1
ATOM 697 C C . ASP A 1 90 ? -14.236 -26.922 -11.253 1.00 63.38 90 ASP A C 1
ATOM 699 O O . ASP A 1 90 ? -14.923 -27.577 -12.037 1.00 63.38 90 ASP A O 1
ATOM 703 N N . ALA A 1 91 ? -13.103 -26.330 -11.661 1.00 59.34 91 ALA A N 1
ATOM 704 C CA . ALA A 1 91 ? -12.636 -26.330 -13.056 1.00 59.34 91 ALA A CA 1
ATOM 705 C C . ALA A 1 91 ? -12.346 -27.730 -13.631 1.00 59.34 91 ALA A C 1
ATOM 707 O O . ALA A 1 91 ? -12.473 -27.921 -14.839 1.00 59.34 91 ALA A O 1
ATOM 708 N N . ASP A 1 92 ? -11.980 -28.700 -12.787 1.00 56.91 92 ASP A N 1
ATOM 709 C CA . ASP A 1 92 ? -11.518 -30.021 -13.234 1.00 56.91 92 ASP A CA 1
ATOM 710 C C . ASP A 1 92 ? -12.580 -31.132 -13.150 1.00 56.91 92 ASP A C 1
ATOM 712 O O . ASP A 1 92 ? -12.314 -32.252 -13.576 1.00 56.91 92 ASP A O 1
ATOM 716 N N . GLY A 1 93 ? -13.774 -30.892 -12.585 1.00 58.62 93 GLY A N 1
ATOM 717 C CA . GLY A 1 93 ? -14.825 -31.925 -12.437 1.00 58.62 93 GLY A CA 1
ATOM 718 C C . GLY A 1 93 ? -14.442 -33.151 -11.577 1.00 58.62 93 GLY A C 1
ATOM 719 O O . GLY A 1 93 ? -15.276 -34.010 -11.289 1.00 58.62 93 GLY A O 1
ATOM 720 N N . THR A 1 94 ? -13.199 -33.213 -11.101 1.00 59.28 94 THR A N 1
ATOM 721 C CA . THR A 1 94 ? -12.589 -34.325 -10.364 1.00 59.28 94 THR A CA 1
ATOM 722 C C . THR A 1 94 ? -13.182 -34.514 -8.972 1.00 59.28 94 THR A C 1
ATOM 724 O O . THR A 1 94 ? -13.194 -35.631 -8.462 1.00 59.28 94 THR A O 1
ATOM 727 N N . LEU A 1 95 ? -13.739 -33.466 -8.359 1.00 60.69 95 LEU A N 1
ATOM 728 C CA . LEU A 1 95 ? -14.371 -33.548 -7.037 1.00 60.69 95 LEU A CA 1
ATOM 729 C C . LEU A 1 95 ? -15.723 -34.268 -7.081 1.00 60.69 95 LEU A C 1
ATOM 731 O O . LEU A 1 95 ? -16.027 -35.056 -6.192 1.00 60.69 95 LEU A O 1
ATOM 735 N N . GLN A 1 96 ? -16.516 -34.065 -8.136 1.00 62.12 96 GLN A N 1
ATOM 736 C CA . GLN A 1 96 ? -17.771 -34.806 -8.309 1.00 62.12 96 GLN A CA 1
ATOM 737 C C . GLN A 1 96 ? -17.497 -36.266 -8.659 1.00 62.12 96 GLN A C 1
ATOM 739 O O . GLN A 1 96 ? -18.199 -37.150 -8.181 1.00 62.12 96 GLN A O 1
ATOM 744 N N . GLN A 1 97 ? -16.442 -36.525 -9.433 1.00 61.91 97 GLN A N 1
ATOM 745 C CA . GLN A 1 97 ? -16.069 -37.877 -9.827 1.00 61.91 97 GLN A CA 1
ATOM 746 C C . GLN A 1 97 ? -15.463 -38.678 -8.662 1.00 61.91 97 GLN A C 1
ATOM 748 O O . GLN A 1 97 ? -15.848 -39.819 -8.453 1.00 61.91 97 GLN A O 1
ATOM 753 N N . THR A 1 98 ? -14.633 -38.057 -7.816 1.00 58.47 98 THR A N 1
ATOM 754 C CA . THR A 1 98 ? -14.076 -38.696 -6.603 1.00 58.47 98 THR A CA 1
ATOM 755 C C . THR A 1 98 ? -15.062 -38.795 -5.436 1.00 58.47 98 THR A C 1
ATOM 757 O O . THR A 1 98 ? -14.850 -39.597 -4.534 1.00 58.47 98 THR A O 1
ATOM 760 N N . MET A 1 99 ? -16.147 -38.010 -5.433 1.00 60.56 99 MET A N 1
ATOM 761 C CA . MET A 1 99 ? -17.262 -38.197 -4.493 1.00 60.56 99 MET A CA 1
ATOM 762 C C . MET A 1 99 ? -18.319 -39.189 -5.001 1.00 60.56 99 MET A C 1
ATOM 764 O O . MET A 1 99 ? -19.018 -39.793 -4.189 1.00 60.56 99 MET A O 1
ATOM 768 N N . ALA A 1 100 ? -18.457 -39.356 -6.321 1.00 62.84 100 ALA A N 1
ATOM 769 C CA . ALA A 1 100 ? -19.320 -40.371 -6.925 1.00 62.84 100 ALA A CA 1
ATOM 770 C C . ALA A 1 100 ? -18.669 -41.765 -6.909 1.00 62.84 100 ALA A C 1
ATOM 772 O O . ALA A 1 100 ? -19.356 -42.757 -6.669 1.00 62.84 100 ALA A O 1
ATOM 773 N N . GLU A 1 101 ? -17.353 -41.842 -7.107 1.00 58.09 101 GLU A N 1
ATOM 774 C CA . GLU A 1 101 ? -16.545 -43.039 -6.886 1.00 58.09 101 GLU A CA 1
ATOM 775 C C . GLU A 1 101 ? -16.099 -43.076 -5.420 1.00 58.09 101 GLU A C 1
ATOM 777 O O . GLU A 1 101 ? -14.985 -42.688 -5.089 1.00 58.09 101 GLU A O 1
ATOM 782 N N . ASP A 1 102 ? -16.979 -43.521 -4.524 1.00 58.66 102 ASP A N 1
ATOM 783 C CA . ASP A 1 102 ? -16.579 -43.986 -3.193 1.00 58.66 102 ASP A CA 1
ATOM 784 C C . ASP A 1 102 ? -16.068 -45.440 -3.324 1.00 58.66 102 ASP A C 1
ATOM 786 O O . ASP A 1 102 ? -16.889 -46.362 -3.401 1.00 58.66 102 ASP A O 1
ATOM 790 N N . PRO A 1 103 ? -14.740 -45.694 -3.369 1.00 56.66 103 PRO A N 1
ATOM 791 C CA . PRO A 1 103 ? -14.176 -47.035 -3.556 1.00 56.66 103 PRO A CA 1
ATOM 792 C C . PRO A 1 103 ? -14.408 -47.967 -2.353 1.00 56.66 103 PRO A C 1
ATOM 794 O O . PRO A 1 103 ? -13.946 -49.107 -2.357 1.00 56.66 103 PRO A O 1
ATOM 797 N N . LEU A 1 104 ? -15.101 -47.502 -1.306 1.00 56.62 104 LEU A N 1
ATOM 798 C CA . LEU A 1 104 ? -15.394 -48.267 -0.095 1.00 56.62 104 LEU A CA 1
ATOM 799 C C . LEU A 1 104 ? -16.819 -48.844 -0.058 1.00 56.62 104 LEU A C 1
ATOM 801 O O . LEU A 1 104 ? -17.149 -49.562 0.887 1.00 56.62 104 LEU A O 1
ATOM 805 N N . ARG A 1 105 ? -17.669 -48.585 -1.066 1.00 58.28 105 ARG A N 1
ATOM 806 C CA . ARG A 1 105 ? -19.016 -49.195 -1.139 1.00 58.28 105 ARG A CA 1
ATOM 807 C C . ARG A 1 105 ? -18.999 -50.650 -1.621 1.00 58.28 105 ARG A C 1
ATOM 809 O O . ARG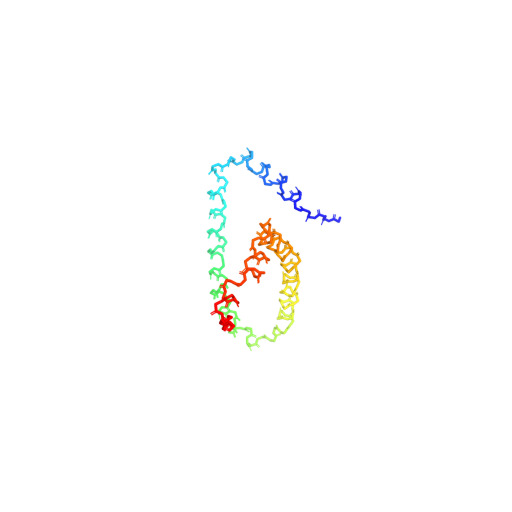 A 1 105 ? -19.875 -51.413 -1.220 1.00 58.28 105 ARG A O 1
ATOM 816 N N . ASP A 1 106 ? -17.988 -51.051 -2.393 1.00 55.09 106 ASP A N 1
ATOM 817 C CA . ASP A 1 106 ? -17.917 -52.390 -3.004 1.00 55.09 106 ASP A CA 1
ATOM 818 C C . ASP A 1 106 ? -17.250 -53.458 -2.118 1.00 55.09 106 ASP A C 1
ATOM 820 O O . ASP A 1 106 ? -17.337 -54.651 -2.403 1.00 55.09 106 ASP A O 1
ATOM 824 N N . THR A 1 107 ? -16.625 -53.080 -0.998 1.00 56.81 107 THR A N 1
ATOM 825 C CA . THR A 1 107 ? -15.941 -54.020 -0.087 1.00 56.81 107 THR A CA 1
ATOM 826 C C . THR A 1 107 ? -16.855 -54.695 0.946 1.00 56.81 107 THR A C 1
ATOM 828 O O . THR A 1 107 ? -16.374 -55.509 1.734 1.00 56.81 107 THR A O 1
ATOM 831 N N . PHE A 1 108 ? -18.168 -54.426 0.928 1.00 56.75 108 PHE A N 1
ATOM 832 C CA . PHE A 1 108 ? -19.147 -54.997 1.870 1.00 56.75 108 PHE A CA 1
ATOM 833 C C . PHE A 1 108 ? -20.291 -55.792 1.212 1.00 56.75 108 PHE A C 1
ATOM 835 O O . PHE A 1 108 ? -21.354 -55.938 1.815 1.00 56.75 108 PHE A O 1
ATOM 842 N N . MET A 1 109 ? -20.104 -56.356 0.011 1.00 62.50 109 MET A N 1
ATOM 843 C CA . MET A 1 109 ? -21.028 -57.388 -0.487 1.00 62.50 109 MET A CA 1
ATOM 844 C C . MET A 1 109 ? -20.642 -58.767 0.078 1.00 62.50 109 MET A C 1
ATOM 846 O O . MET A 1 109 ? -19.576 -59.280 -0.268 1.00 62.50 109 MET A O 1
ATOM 850 N N . PRO A 1 110 ? -21.467 -59.395 0.940 1.00 59.44 110 PRO A N 1
ATOM 851 C CA . PRO A 1 110 ? -21.259 -60.788 1.307 1.00 59.44 110 PRO A CA 1
ATOM 852 C C . PRO A 1 110 ? -21.554 -61.688 0.090 1.00 59.44 110 PRO A C 1
ATOM 854 O O . PRO A 1 110 ? -22.527 -61.433 -0.625 1.00 59.44 110 PRO A O 1
ATOM 857 N N . PRO A 1 111 ? -20.728 -62.717 -0.175 1.00 70.94 111 PRO A N 1
ATOM 858 C CA . PRO A 1 111 ? -20.965 -63.651 -1.274 1.00 70.94 111 PRO A CA 1
ATOM 859 C C . PRO A 1 111 ? -22.248 -64.483 -1.046 1.00 70.94 111 PRO A C 1
ATOM 861 O O . PRO A 1 111 ? -22.645 -64.652 0.111 1.00 70.94 111 PRO A O 1
ATOM 864 N N . PRO A 1 112 ? -22.893 -64.973 -2.128 1.00 68.12 112 PRO A N 1
ATOM 865 C CA . PRO A 1 112 ? -24.171 -65.690 -2.078 1.00 68.12 112 PRO A CA 1
ATOM 866 C C . PRO A 1 112 ? -24.096 -67.065 -1.404 1.00 68.12 112 PRO A C 1
ATOM 868 O O . PRO A 1 112 ? -23.026 -67.715 -1.477 1.00 68.12 112 PRO A O 1
#

Secondary structure (DSSP, 8-state):
-----HHHHHHHHHHHHHHH-TTTHHHHHHHHHHHHHHHHHHHHHHHHHHHHHHTTTT-HHHHHHHHHHHHHHHHHHHHHHHHHHHHHHSTTSHHHHHHH--TTSGGG----

pLDDT: mean 78.03, std 14.24, range [53.31, 96.69]

Radius of gyration: 25.15 Å; chains: 1; bounding box: 35×77×48 Å